Protein AF-A0A0Q7W4J2-F1 (afdb_monomer_lite)

Radius of gyration: 15.4 Å; chains: 1; bounding box: 24×47×45 Å

Foldseek 3Di:
DDPPDPPPDPPDDADFDPQQQFWKWKDAPPPPVDTWIWGWNGAHPDPVRWIWTQTPVRDIDTCVGIPMDGDPPDPD

Sequence (76 aa):
MPAIHKLESLQHFPAQGTFLGARVQVCFNYDLSALYGGVVVREDTVEPGLMIIRLDSGEHVTSLECQWSMAQAGRA

Secondary structure (DSSP, 8-state):
---------SS-PPPB-TTTT-EEEEESTT-TTS-EEEEEEEEBSSTT--EEEEETTS-EEETTTSEEEEPP----

pLDDT: mean 80.56, std 17.59, range [38.94, 95.88]

Structure (mmCIF, N/CA/C/O backbone):
data_AF-A0A0Q7W4J2-F1
#
_entry.id   AF-A0A0Q7W4J2-F1
#
loop_
_atom_site.group_PDB
_atom_site.id
_atom_site.type_symbol
_atom_site.label_atom_id
_atom_site.label_alt_id
_atom_site.label_comp_id
_atom_site.label_asym_id
_atom_site.label_entity_id
_atom_site.label_seq_id
_atom_site.pdbx_PDB_ins_code
_atom_site.Cartn_x
_atom_site.Cartn_y
_atom_site.Cartn_z
_atom_site.occupancy
_atom_site.B_iso_or_equiv
_atom_site.auth_seq_id
_atom_site.auth_comp_id
_atom_site.auth_asym_id
_atom_site.auth_atom_id
_atom_site.pdbx_PDB_model_num
ATOM 1 N N . MET A 1 1 ? -5.680 27.267 -31.274 1.00 40.41 1 MET A N 1
ATOM 2 C CA . MET A 1 1 ? -6.217 25.897 -31.430 1.00 40.41 1 MET A CA 1
ATOM 3 C C . MET A 1 1 ? -5.615 25.057 -30.319 1.00 40.41 1 MET A C 1
ATOM 5 O O . MET A 1 1 ? -4.399 25.127 -30.186 1.00 40.41 1 MET A O 1
ATOM 9 N N . PRO A 1 2 ? -6.399 24.393 -29.452 1.00 47.22 2 PRO A N 1
ATOM 10 C CA . PRO A 1 2 ? -5.821 23.675 -28.324 1.00 47.22 2 PRO A CA 1
ATOM 11 C C . PRO A 1 2 ? -5.054 22.456 -28.844 1.00 47.22 2 PRO A C 1
ATOM 13 O O . PRO A 1 2 ? -5.551 21.714 -29.690 1.00 47.22 2 PRO A O 1
ATOM 16 N N . ALA A 1 3 ? -3.824 22.290 -28.362 1.00 44.28 3 ALA A N 1
ATOM 17 C CA . ALA A 1 3 ? -3.021 21.107 -28.609 1.00 44.28 3 ALA A CA 1
ATOM 18 C C . ALA A 1 3 ? -3.684 19.927 -27.890 1.00 44.28 3 ALA A C 1
ATOM 20 O O . ALA A 1 3 ? -3.636 19.819 -26.667 1.00 44.28 3 ALA A O 1
ATOM 21 N N . ILE A 1 4 ? -4.349 19.066 -28.656 1.00 50.22 4 ILE A N 1
ATOM 22 C CA . ILE A 1 4 ? -4.798 17.768 -28.167 1.00 50.22 4 ILE A CA 1
ATOM 23 C C . ILE A 1 4 ? -3.520 16.966 -27.934 1.00 50.22 4 ILE A C 1
ATOM 25 O O . ILE A 1 4 ? -2.843 16.583 -28.890 1.00 50.22 4 ILE A O 1
ATOM 29 N N . HIS A 1 5 ? -3.151 16.775 -26.667 1.00 57.50 5 HIS A N 1
ATOM 30 C CA . HIS A 1 5 ? -2.098 15.840 -26.301 1.00 57.50 5 HIS A CA 1
ATOM 31 C C . HIS A 1 5 ? -2.446 14.487 -26.919 1.00 57.50 5 HIS A C 1
ATOM 33 O O . HIS A 1 5 ? -3.508 13.919 -26.664 1.00 57.50 5 HIS A O 1
ATOM 39 N N . LYS A 1 6 ? -1.557 14.030 -27.796 1.00 44.88 6 LYS A N 1
ATOM 40 C CA . LYS A 1 6 ? -1.587 12.735 -28.463 1.00 44.88 6 LYS A CA 1
ATOM 41 C C . LYS A 1 6 ? -1.928 11.658 -27.427 1.00 44.88 6 LYS A C 1
ATOM 43 O O . LYS A 1 6 ? -1.126 11.384 -26.539 1.00 44.88 6 LYS A O 1
ATOM 48 N N . LEU A 1 7 ? -3.109 11.056 -27.534 1.00 53.28 7 LEU A N 1
ATOM 49 C CA . LEU A 1 7 ? -3.490 9.874 -26.761 1.00 53.28 7 LEU A CA 1
ATOM 50 C C . LEU A 1 7 ? -2.832 8.646 -27.419 1.00 53.28 7 LEU A C 1
ATOM 52 O O . LEU A 1 7 ? -3.504 7.736 -27.897 1.00 53.28 7 LEU A O 1
ATOM 56 N N . GLU A 1 8 ? -1.505 8.669 -27.576 1.00 51.06 8 GLU A N 1
ATOM 57 C CA . GLU A 1 8 ? -0.788 7.492 -28.061 1.00 51.06 8 GLU A CA 1
ATOM 58 C C . GLU A 1 8 ? -0.712 6.470 -26.941 1.00 51.06 8 GLU A C 1
ATOM 60 O O . GLU A 1 8 ? -0.335 6.799 -25.823 1.00 51.06 8 GLU A O 1
ATOM 65 N N . SER A 1 9 ? -1.020 5.223 -27.290 1.00 51.25 9 SER A N 1
ATOM 66 C CA . SER A 1 9 ? -0.896 4.036 -26.445 1.00 51.25 9 SER A CA 1
ATOM 67 C C . SER A 1 9 ? -2.086 3.712 -25.529 1.00 51.25 9 SER A C 1
ATOM 69 O O . SER A 1 9 ? -1.952 3.561 -24.321 1.00 51.25 9 SER A O 1
ATOM 71 N N . LEU A 1 10 ? -3.249 3.426 -26.124 1.00 55.31 10 LEU A N 1
ATOM 72 C CA . LEU A 1 10 ? -4.219 2.486 -25.524 1.00 55.31 10 LEU A CA 1
ATOM 73 C C . LEU A 1 10 ? -3.792 1.006 -25.687 1.00 55.31 10 LEU A C 1
ATOM 75 O O . LEU A 1 10 ? -4.539 0.108 -25.314 1.00 55.31 10 LEU A O 1
ATOM 79 N N . GLN A 1 11 ? -2.622 0.736 -26.281 1.00 55.00 11 GLN A N 1
ATOM 80 C CA . GLN A 1 11 ? -2.178 -0.617 -26.654 1.00 55.00 11 GLN A CA 1
ATOM 81 C C . GLN A 1 11 ? -0.928 -1.105 -25.913 1.00 55.00 11 GLN A C 1
ATOM 83 O O . GLN A 1 11 ? -0.609 -2.287 -26.000 1.00 55.00 11 GLN A O 1
ATOM 88 N N . HIS A 1 12 ? -0.223 -0.240 -25.183 1.00 60.41 12 HIS A N 1
ATOM 89 C CA . HIS A 1 12 ? 0.934 -0.628 -24.380 1.00 60.41 12 HIS A CA 1
ATOM 90 C C . HIS A 1 12 ? 0.683 -0.251 -22.925 1.00 60.41 12 HIS A C 1
ATOM 92 O O . HIS A 1 12 ? 0.968 0.864 -22.488 1.00 60.41 12 HIS A O 1
ATOM 98 N N . PHE A 1 13 ? 0.104 -1.193 -22.183 1.00 67.12 13 PHE A N 1
ATOM 99 C CA . PHE A 1 13 ? 0.113 -1.115 -20.730 1.00 67.12 13 PHE A CA 1
ATOM 100 C C . PHE A 1 13 ? 1.534 -1.423 -20.241 1.00 67.12 13 PHE A C 1
ATOM 102 O O . PHE A 1 13 ? 2.149 -2.368 -20.748 1.00 67.12 13 PHE A O 1
ATOM 109 N N . PRO A 1 14 ? 2.077 -0.641 -19.293 1.00 73.62 14 PRO A N 1
ATOM 110 C CA . PRO A 1 14 ? 3.373 -0.937 -18.700 1.00 73.62 14 PRO A CA 1
ATOM 111 C C . PRO A 1 14 ? 3.360 -2.329 -18.065 1.00 73.62 14 PRO A C 1
ATOM 113 O O . PRO A 1 14 ? 2.325 -2.805 -17.582 1.00 73.62 14 PRO A O 1
ATOM 116 N N . ALA A 1 15 ? 4.524 -2.982 -18.088 1.00 81.00 15 ALA A N 1
ATOM 117 C CA . ALA A 1 15 ? 4.694 -4.308 -17.513 1.00 81.00 15 ALA A CA 1
ATOM 118 C C . ALA A 1 15 ? 4.212 -4.307 -16.056 1.00 81.00 15 ALA A C 1
ATOM 120 O O . ALA A 1 15 ? 4.608 -3.445 -15.264 1.00 81.00 15 ALA A O 1
ATOM 121 N N . GLN A 1 16 ? 3.326 -5.249 -15.736 1.00 82.44 16 GLN A N 1
ATOM 122 C CA . GLN A 1 16 ? 2.710 -5.328 -14.419 1.00 82.44 16 GLN A CA 1
ATOM 123 C C . GLN A 1 16 ? 3.602 -6.094 -13.444 1.00 82.44 16 GLN A C 1
ATOM 125 O O . GLN A 1 16 ? 4.259 -7.064 -13.828 1.00 82.44 16 GLN A O 1
ATOM 130 N N . GLY A 1 17 ? 3.634 -5.637 -12.196 1.00 84.00 17 GLY A N 1
ATOM 131 C CA . GLY A 1 17 ? 4.444 -6.238 -11.147 1.00 84.00 17 GLY A CA 1
ATOM 132 C C . GLY A 1 17 ? 3.789 -7.451 -10.495 1.00 84.00 17 GLY A C 1
ATOM 133 O O . GLY A 1 17 ? 2.709 -7.913 -10.873 1.00 84.00 17 GLY A O 1
ATOM 134 N N . THR A 1 18 ? 4.491 -8.004 -9.510 1.00 86.81 18 THR A N 1
ATOM 135 C CA . THR A 1 18 ? 4.106 -9.245 -8.827 1.00 86.81 18 THR A CA 1
ATOM 136 C C . THR A 1 18 ? 2.974 -9.067 -7.822 1.00 86.81 18 THR A C 1
ATOM 138 O O . THR A 1 18 ? 2.398 -10.061 -7.385 1.00 86.81 18 THR A O 1
ATOM 141 N N . PHE A 1 19 ? 2.653 -7.834 -7.430 1.00 85.88 19 PHE A N 1
ATOM 142 C CA . PHE A 1 19 ? 1.549 -7.542 -6.524 1.00 85.88 19 PHE A CA 1
ATOM 143 C C . PHE A 1 19 ? 0.219 -7.387 -7.258 1.00 85.88 19 PHE A C 1
ATOM 145 O O . PHE A 1 19 ? -0.804 -7.274 -6.589 1.00 85.88 19 PHE A O 1
ATOM 152 N N . LEU A 1 20 ? 0.177 -7.431 -8.596 1.00 90.19 20 LEU A N 1
ATOM 153 C CA . LEU A 1 20 ? -1.085 -7.420 -9.336 1.00 90.19 20 LEU A CA 1
ATOM 154 C C . LEU A 1 20 ? -2.011 -8.557 -8.864 1.00 90.19 20 LEU A C 1
ATOM 156 O O . LEU A 1 20 ? -1.657 -9.733 -8.896 1.00 90.19 20 LEU A O 1
ATOM 160 N N . GLY A 1 21 ? -3.222 -8.201 -8.433 1.00 90.81 21 GLY A N 1
ATOM 161 C CA . GLY A 1 21 ? -4.212 -9.133 -7.891 1.00 90.81 21 GLY A CA 1
ATOM 162 C C . GLY A 1 21 ? -3.997 -9.522 -6.423 1.00 90.81 21 GLY A C 1
ATOM 163 O O . GLY A 1 21 ? -4.826 -10.243 -5.865 1.00 90.81 21 GLY A O 1
ATOM 164 N N . ALA A 1 22 ? -2.936 -9.043 -5.768 1.00 91.75 22 ALA A N 1
ATOM 165 C CA . ALA A 1 22 ? -2.679 -9.336 -4.365 1.00 91.75 22 ALA A CA 1
ATOM 166 C C . ALA A 1 22 ? -3.711 -8.664 -3.447 1.00 91.75 22 ALA A C 1
ATOM 168 O O . ALA A 1 22 ? -4.146 -7.531 -3.682 1.00 91.75 22 ALA A O 1
ATOM 169 N N . ARG A 1 23 ? -4.076 -9.363 -2.363 1.00 94.69 23 ARG A N 1
ATOM 170 C CA . ARG A 1 23 ? -4.859 -8.786 -1.265 1.00 94.69 23 ARG A CA 1
ATOM 171 C C . ARG A 1 23 ? -3.959 -7.928 -0.393 1.00 94.69 23 ARG A C 1
ATOM 173 O O . ARG A 1 23 ? -2.920 -8.379 0.089 1.00 94.69 23 ARG A O 1
ATOM 180 N N . VAL A 1 24 ? -4.399 -6.705 -0.159 1.00 94.00 24 VAL A N 1
ATOM 181 C CA . VAL A 1 24 ? -3.671 -5.714 0.627 1.00 94.00 24 VAL A CA 1
ATOM 182 C C . VAL A 1 24 ? -4.582 -5.113 1.686 1.00 94.00 24 VAL A C 1
ATOM 184 O O . VAL A 1 24 ? -5.809 -5.156 1.576 1.00 94.00 24 VAL A O 1
ATOM 187 N N . GLN A 1 25 ? -3.962 -4.574 2.726 1.00 94.62 25 GLN A N 1
ATOM 188 C CA . GLN A 1 25 ? 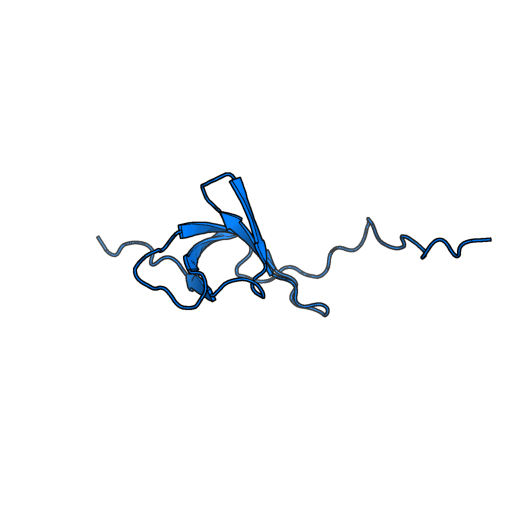-4.604 -3.675 3.673 1.00 94.62 25 GLN A CA 1
ATOM 189 C C . GLN A 1 25 ? -4.054 -2.275 3.459 1.00 94.62 25 GLN A C 1
ATOM 191 O O . GLN A 1 25 ? -2.855 -2.109 3.241 1.00 94.62 25 GLN A O 1
ATOM 196 N N . VAL A 1 26 ? -4.939 -1.293 3.525 1.00 93.38 26 VAL A N 1
ATOM 197 C CA . VAL A 1 26 ? -4.667 0.112 3.252 1.00 93.38 26 VAL A CA 1
ATOM 198 C C . VAL A 1 26 ? -5.027 0.939 4.479 1.00 93.38 26 VAL A C 1
ATOM 200 O O . VAL A 1 26 ? -6.068 0.710 5.090 1.00 93.38 26 VAL A O 1
ATOM 203 N N . CYS A 1 27 ? -4.196 1.917 4.821 1.00 94.50 27 CYS A N 1
ATOM 204 C CA . CYS A 1 27 ? -4.535 2.976 5.761 1.00 94.50 27 CYS A CA 1
ATOM 205 C C . CYS A 1 27 ? -4.225 4.351 5.169 1.00 94.50 27 CYS A C 1
ATOM 207 O O . CYS A 1 27 ? -3.427 4.498 4.239 1.00 94.50 27 CYS A O 1
ATOM 209 N N . PHE A 1 28 ? -4.874 5.365 5.728 1.00 92.88 28 PHE A N 1
ATOM 210 C CA . PHE A 1 28 ? -4.686 6.757 5.340 1.00 92.88 28 PHE A CA 1
ATOM 211 C C . PHE A 1 28 ? -4.041 7.508 6.492 1.00 92.88 28 PHE A C 1
ATOM 213 O O . PHE A 1 28 ? -4.358 7.255 7.653 1.00 92.88 28 PHE A O 1
ATOM 220 N N . ASN A 1 29 ? -3.145 8.443 6.177 1.00 92.56 29 ASN A N 1
ATOM 221 C CA . ASN A 1 29 ? -2.450 9.264 7.173 1.00 92.56 29 ASN A CA 1
ATOM 222 C C . ASN A 1 29 ? -1.732 8.447 8.267 1.00 92.56 29 ASN A C 1
ATOM 224 O O . ASN A 1 29 ? -1.628 8.908 9.401 1.00 92.56 29 ASN A O 1
ATOM 228 N N . TYR A 1 30 ? -1.252 7.239 7.947 1.00 89.25 30 TYR A N 1
ATOM 229 C CA . TYR A 1 30 ? -0.676 6.289 8.908 1.00 89.25 30 TYR A CA 1
ATOM 230 C C . TYR A 1 30 ? -1.606 5.893 10.073 1.00 89.25 30 TYR A C 1
ATOM 232 O O . TYR A 1 30 ? -1.134 5.374 11.087 1.00 89.25 30 TYR A O 1
ATOM 240 N N . ASP A 1 31 ? -2.922 6.083 9.945 1.00 91.56 31 ASP A N 1
ATOM 241 C CA . ASP A 1 31 ? -3.883 5.658 10.960 1.00 91.56 31 ASP A CA 1
ATOM 242 C C . ASP A 1 31 ? -4.086 4.136 10.917 1.00 91.56 31 ASP A C 1
ATOM 244 O O . ASP A 1 31 ? -4.926 3.603 10.192 1.00 91.56 31 ASP A O 1
ATOM 248 N N . LEU A 1 32 ? -3.295 3.420 11.716 1.00 89.56 32 LEU A N 1
ATOM 249 C CA . LEU A 1 32 ? -3.360 1.961 11.827 1.00 89.56 32 LEU A CA 1
ATOM 250 C C . LEU A 1 32 ? -4.619 1.456 12.551 1.00 89.56 32 LEU A C 1
ATOM 252 O O . LEU A 1 32 ? -4.841 0.247 12.587 1.00 89.56 32 LEU A O 1
ATOM 256 N N . SER A 1 33 ? -5.435 2.343 13.133 1.00 91.19 33 SER A N 1
ATOM 257 C CA . SER A 1 33 ? -6.716 1.955 13.734 1.00 91.19 33 SER A CA 1
ATOM 258 C C . SER A 1 33 ? -7.813 1.739 12.685 1.00 91.19 33 SER A C 1
ATOM 260 O O . SER A 1 33 ? -8.773 1.011 12.942 1.00 91.19 33 SER A O 1
ATOM 262 N N . ALA A 1 34 ? -7.640 2.303 11.485 1.00 89.31 34 ALA A N 1
ATOM 263 C CA . ALA A 1 34 ? -8.574 2.216 10.371 1.00 89.31 34 ALA A CA 1
ATOM 264 C C . ALA A 1 34 ? -7.913 1.530 9.165 1.00 89.31 34 ALA A C 1
ATOM 266 O O . ALA A 1 34 ? -7.371 2.175 8.264 1.00 89.31 34 ALA A O 1
ATOM 267 N N . LEU A 1 35 ? -7.962 0.196 9.161 1.00 92.31 35 LEU A N 1
ATOM 268 C CA . LEU A 1 35 ? -7.449 -0.631 8.070 1.00 92.31 35 LEU A CA 1
ATOM 269 C C . LEU A 1 35 ? -8.576 -1.019 7.114 1.00 92.31 35 LEU A C 1
ATOM 271 O O . LEU A 1 35 ? -9.578 -1.612 7.514 1.00 92.31 35 LEU A O 1
ATOM 275 N N . TYR A 1 36 ? -8.369 -0.740 5.834 1.00 92.88 36 TYR A N 1
ATOM 276 C CA . TYR A 1 36 ? -9.302 -1.045 4.759 1.00 92.88 36 TY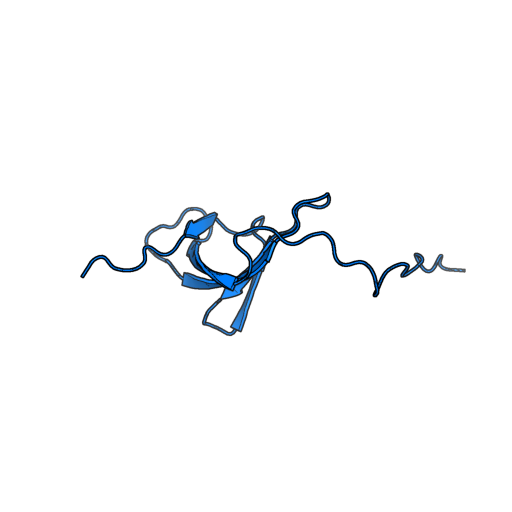R A CA 1
ATOM 277 C C . TYR A 1 36 ? -8.743 -2.168 3.891 1.00 92.88 36 TYR A C 1
ATOM 279 O O . TYR A 1 36 ? -7.594 -2.123 3.455 1.00 92.88 36 TYR A O 1
ATOM 287 N N . GLY A 1 37 ? -9.549 -3.196 3.637 1.00 94.25 37 GLY A N 1
ATOM 288 C CA . GLY A 1 37 ? -9.186 -4.266 2.713 1.00 94.25 37 GLY A CA 1
ATOM 289 C C . GLY A 1 37 ? -9.260 -3.804 1.259 1.00 94.25 37 GLY A C 1
ATOM 290 O O . GLY A 1 37 ? -10.115 -2.994 0.894 1.00 94.25 37 GLY A O 1
ATOM 291 N N . GLY A 1 38 ? -8.373 -4.335 0.420 1.00 94.06 38 GLY A N 1
ATOM 292 C CA . GLY A 1 38 ? -8.391 -4.068 -1.011 1.00 94.06 38 GLY A CA 1
ATOM 293 C C . GLY A 1 38 ? -7.630 -5.093 -1.846 1.00 94.06 38 GLY A C 1
ATOM 294 O O . GLY A 1 38 ? -7.026 -6.043 -1.339 1.00 94.06 38 GLY A O 1
ATOM 295 N N . VAL A 1 39 ? -7.689 -4.900 -3.160 1.00 95.69 39 VAL A N 1
ATOM 296 C CA . VAL A 1 39 ? -6.981 -5.685 -4.175 1.00 95.69 39 VAL A CA 1
ATOM 297 C C . VAL A 1 39 ? -6.184 -4.739 -5.057 1.00 95.69 39 VAL A C 1
ATOM 299 O O . VAL A 1 39 ? -6.732 -3.763 -5.565 1.00 95.69 39 VAL A O 1
ATOM 302 N N . VAL A 1 40 ? -4.913 -5.042 -5.294 1.00 94.56 40 VAL A N 1
ATOM 303 C CA . VAL A 1 40 ? -4.115 -4.311 -6.286 1.00 94.56 40 VAL A CA 1
ATOM 304 C C . VAL A 1 40 ? -4.652 -4.636 -7.681 1.00 94.56 40 VAL A C 1
ATOM 306 O O . VAL A 1 40 ? -4.646 -5.789 -8.107 1.00 94.56 40 VAL A O 1
ATOM 309 N N . VAL A 1 41 ? -5.139 -3.627 -8.396 1.00 92.75 41 VAL A N 1
ATOM 310 C CA . VAL A 1 41 ? -5.699 -3.774 -9.753 1.00 92.75 41 VAL A CA 1
ATOM 311 C C . VAL A 1 41 ? -4.747 -3.292 -10.840 1.00 92.75 41 VAL A C 1
ATOM 313 O O . VAL A 1 41 ? -4.978 -3.564 -12.016 1.00 92.75 41 VAL A O 1
ATOM 316 N N . ARG A 1 42 ? -3.686 -2.584 -10.448 1.00 89.88 42 ARG A N 1
ATOM 317 C CA . ARG A 1 42 ? -2.599 -2.153 -11.322 1.00 89.88 42 ARG A CA 1
ATOM 318 C C . ARG A 1 42 ? -1.338 -1.957 -10.497 1.00 89.88 42 ARG A C 1
ATOM 320 O O . ARG A 1 42 ? -1.405 -1.360 -9.428 1.00 89.88 42 ARG A O 1
ATOM 327 N N . GLU A 1 43 ? -0.213 -2.412 -11.014 1.00 89.62 43 GLU A N 1
ATOM 328 C CA . GLU A 1 43 ? 1.115 -2.133 -10.481 1.00 89.62 43 GLU A CA 1
ATOM 329 C C . GLU A 1 43 ? 2.082 -2.009 -11.651 1.00 89.62 43 GLU A C 1
ATOM 331 O O . GLU A 1 43 ? 2.467 -3.010 -12.248 1.00 89.62 43 GLU A O 1
ATOM 336 N N . ASP A 1 44 ? 2.492 -0.793 -11.974 1.00 86.94 44 ASP A N 1
ATOM 337 C CA . ASP A 1 44 ? 3.438 -0.563 -13.054 1.00 86.94 44 ASP A CA 1
ATOM 338 C C . ASP A 1 4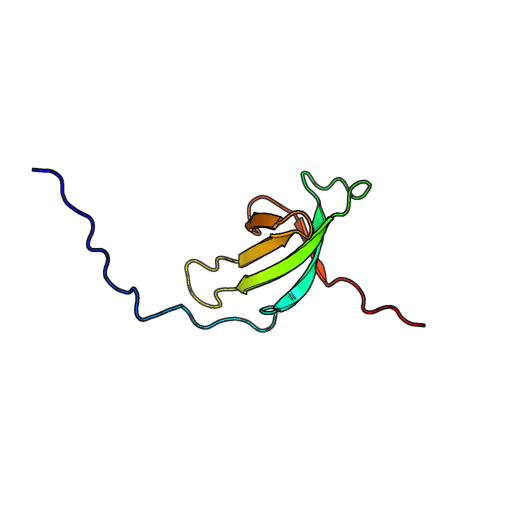4 ? 4.878 -0.763 -12.549 1.00 86.94 44 ASP A C 1
ATOM 340 O O . ASP A 1 44 ? 5.306 -0.127 -11.590 1.00 86.94 44 ASP A O 1
ATOM 344 N N . THR A 1 45 ? 5.648 -1.627 -13.217 1.00 80.88 45 THR A N 1
ATOM 345 C CA . THR A 1 45 ? 7.080 -1.866 -12.905 1.00 80.88 45 THR A CA 1
ATOM 346 C C . THR A 1 45 ? 8.032 -0.872 -13.562 1.00 80.88 45 THR A C 1
ATOM 348 O O . THR A 1 45 ? 9.214 -0.814 -13.229 1.00 80.88 45 THR A O 1
ATOM 351 N N . VAL A 1 46 ? 7.519 -0.102 -14.517 1.00 78.69 46 VAL A N 1
ATOM 352 C CA . VAL A 1 46 ? 8.249 0.910 -15.278 1.00 78.69 46 VAL A CA 1
ATOM 353 C C . VAL A 1 46 ? 7.581 2.257 -15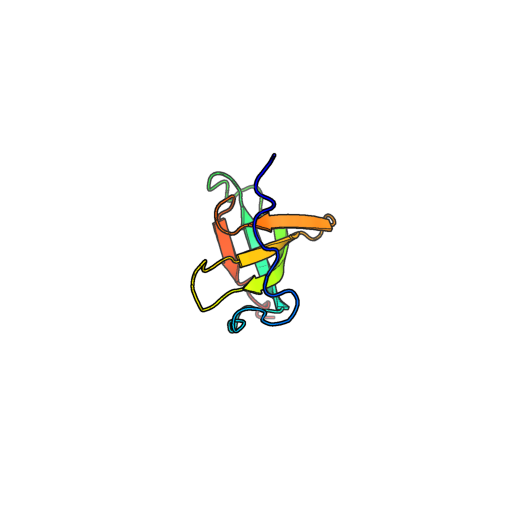.018 1.00 78.69 46 VAL A C 1
ATOM 355 O O . VAL A 1 46 ? 6.396 2.307 -14.679 1.00 78.69 46 VAL A O 1
ATOM 358 N N . GLU A 1 47 ? 8.339 3.345 -15.156 1.00 74.25 47 GLU A N 1
ATOM 359 C CA . GLU A 1 47 ? 7.831 4.716 -15.046 1.00 74.25 47 GLU A CA 1
ATOM 360 C C . GLU A 1 47 ? 6.494 4.862 -15.811 1.00 74.25 47 GLU A C 1
ATOM 362 O O . GLU A 1 47 ? 6.415 4.466 -16.979 1.00 74.25 47 GLU A O 1
ATOM 367 N N . PRO A 1 48 ? 5.413 5.340 -15.157 1.00 72.06 48 PRO A N 1
ATOM 368 C CA . PRO A 1 48 ? 5.392 6.175 -13.947 1.00 72.06 48 PRO A CA 1
ATOM 369 C C . PRO A 1 48 ? 5.437 5.437 -12.595 1.00 72.06 48 PRO A C 1
ATOM 371 O O . PRO A 1 48 ? 5.410 6.103 -11.564 1.00 72.06 48 PRO A O 1
ATOM 374 N N . GLY A 1 49 ? 5.495 4.100 -12.562 1.00 80.25 49 GLY A N 1
ATOM 375 C CA . GLY A 1 49 ? 5.514 3.346 -11.299 1.00 80.25 49 GLY A CA 1
ATOM 376 C C . GLY A 1 49 ? 4.206 3.458 -10.507 1.00 80.25 49 GLY A C 1
ATOM 377 O O . GLY A 1 49 ? 4.213 3.532 -9.279 1.00 80.25 49 GLY A O 1
ATOM 378 N N . LEU A 1 50 ? 3.073 3.545 -11.210 1.00 88.25 50 LEU A N 1
ATOM 379 C CA . LEU A 1 50 ? 1.764 3.721 -10.595 1.00 88.25 50 LEU A CA 1
ATOM 380 C C . LEU A 1 50 ? 1.230 2.391 -10.056 1.00 88.25 50 LEU A C 1
ATOM 382 O O . LEU A 1 50 ? 1.103 1.415 -10.795 1.00 88.25 50 LEU A O 1
ATOM 386 N N . MET A 1 51 ? 0.814 2.391 -8.793 1.00 91.12 51 MET A N 1
ATOM 387 C CA . MET A 1 51 ? 0.024 1.311 -8.212 1.00 91.12 51 MET A CA 1
ATOM 388 C C . MET A 1 51 ? -1.382 1.812 -7.875 1.00 91.12 51 MET A C 1
ATOM 390 O O . MET A 1 51 ? -1.544 2.845 -7.223 1.00 91.12 51 MET A O 1
ATOM 394 N N . ILE A 1 52 ? -2.395 1.064 -8.318 1.00 93.62 52 ILE A N 1
ATOM 395 C CA . ILE A 1 52 ? -3.812 1.318 -8.040 1.00 93.62 52 ILE A CA 1
ATOM 396 C C . ILE A 1 52 ? -4.373 0.140 -7.255 1.00 93.62 52 ILE A C 1
ATOM 398 O O . ILE A 1 52 ? -4.259 -1.020 -7.662 1.00 93.62 52 ILE A O 1
ATOM 402 N N . ILE A 1 53 ? -5.035 0.459 -6.153 1.00 95.12 53 ILE A N 1
ATOM 403 C CA . ILE A 1 53 ? -5.664 -0.485 -5.245 1.00 95.12 53 ILE A CA 1
ATOM 404 C C . ILE A 1 53 ? -7.166 -0.217 -5.269 1.00 95.12 53 ILE A C 1
ATOM 406 O O . ILE A 1 53 ? -7.613 0.900 -5.026 1.00 95.12 53 ILE A O 1
ATOM 410 N N . ARG A 1 54 ? -7.958 -1.247 -5.563 1.00 95.88 54 ARG A N 1
ATOM 411 C CA . ARG A 1 54 ? -9.411 -1.210 -5.410 1.00 95.88 54 ARG A CA 1
ATOM 412 C C . ARG A 1 54 ? -9.762 -1.658 -4.000 1.00 95.88 54 ARG A C 1
ATOM 414 O O . ARG A 1 54 ? -9.508 -2.809 -3.646 1.00 95.88 54 ARG A O 1
ATOM 421 N N . LEU A 1 55 ? -10.337 -0.758 -3.216 1.00 94.06 55 LEU A N 1
ATOM 422 C CA . LEU A 1 55 ? -10.851 -1.050 -1.885 1.00 94.06 55 LEU A CA 1
ATOM 423 C C . LEU A 1 55 ? -12.081 -1.957 -1.974 1.00 94.06 55 LEU A C 1
ATOM 425 O O . LEU A 1 55 ? -12.795 -1.975 -2.978 1.00 94.06 55 LEU A O 1
ATOM 429 N N . ASP A 1 56 ? -12.362 -2.677 -0.893 1.00 93.12 56 ASP A N 1
ATOM 430 C CA . ASP A 1 56 ? -13.547 -3.535 -0.789 1.00 93.12 56 ASP A CA 1
ATOM 431 C C . ASP A 1 56 ? -14.862 -2.736 -0.842 1.00 93.12 56 ASP A C 1
ATOM 433 O O . ASP A 1 56 ? -15.898 -3.280 -1.220 1.00 93.12 56 ASP A O 1
ATOM 437 N N . SER A 1 57 ? -14.814 -1.433 -0.538 1.00 89.94 57 SER A N 1
ATOM 438 C CA . SER A 1 57 ? -15.926 -0.492 -0.732 1.00 89.94 57 SER A CA 1
ATOM 439 C C . SER A 1 57 ? -16.219 -0.184 -2.208 1.00 89.94 57 SER A C 1
ATOM 441 O O . SER A 1 57 ? -17.271 0.370 -2.517 1.00 89.94 57 SER A O 1
ATOM 443 N N . GLY A 1 58 ? -15.313 -0.539 -3.126 1.00 91.00 58 GLY A N 1
ATOM 444 C CA . GLY A 1 58 ? -15.407 -0.266 -4.563 1.00 91.00 58 GLY A CA 1
ATOM 445 C C . GLY A 1 58 ? -14.650 0.983 -5.022 1.00 91.00 58 GLY A C 1
ATOM 446 O O . GLY A 1 58 ? -14.450 1.171 -6.225 1.00 91.00 58 GLY A O 1
ATOM 447 N N . GLU A 1 59 ? -14.185 1.814 -4.090 1.00 93.12 59 GLU A N 1
ATOM 448 C CA . GLU A 1 59 ? -13.346 2.972 -4.396 1.00 93.12 59 GLU A CA 1
ATOM 449 C C . GLU A 1 59 ? -11.940 2.546 -4.834 1.00 93.12 59 GLU A C 1
ATOM 451 O O . GLU A 1 59 ? -11.454 1.469 -4.487 1.00 93.12 59 GLU A O 1
ATOM 456 N N . HIS A 1 60 ? -11.285 3.390 -5.628 1.00 94.12 60 HIS A N 1
ATOM 457 C CA . HIS A 1 60 ? -9.931 3.146 -6.114 1.00 94.12 60 HIS A CA 1
ATOM 458 C C . HIS A 1 60 ? -9.003 4.200 -5.535 1.00 94.12 60 HIS A C 1
ATOM 460 O O . HIS A 1 60 ? -9.307 5.388 -5.601 1.00 94.12 60 HIS A O 1
ATOM 466 N N . VAL A 1 61 ? -7.874 3.755 -4.999 1.00 93.81 61 VAL A N 1
ATOM 467 C CA . VAL A 1 61 ? -6.861 4.622 -4.401 1.00 93.81 61 VAL A CA 1
ATOM 468 C C . VAL A 1 61 ? -5.496 4.298 -4.969 1.00 93.81 61 VAL A C 1
ATOM 470 O O . VAL A 1 61 ? -5.209 3.153 -5.332 1.00 93.81 61 VAL A O 1
ATOM 473 N N . THR A 1 62 ? -4.648 5.311 -5.072 1.00 92.06 62 THR A N 1
ATOM 474 C CA . THR A 1 62 ? -3.266 5.122 -5.505 1.00 92.06 62 THR A CA 1
ATOM 475 C C . THR A 1 62 ? -2.351 4.886 -4.309 1.00 92.06 62 THR A C 1
ATOM 477 O O . THR A 1 62 ? -2.617 5.346 -3.197 1.00 92.06 62 THR A O 1
ATOM 480 N N . SER A 1 63 ? -1.218 4.219 -4.528 1.00 89.00 63 SER A N 1
ATOM 481 C CA . SER A 1 63 ? -0.182 4.058 -3.494 1.00 89.00 63 SER A CA 1
ATOM 482 C C . SER A 1 63 ? 0.459 5.377 -3.040 1.00 89.00 63 SER A C 1
ATOM 484 O O . SER A 1 63 ? 1.254 5.370 -2.108 1.00 89.00 63 SER A O 1
ATOM 486 N N . LEU A 1 64 ? 0.163 6.497 -3.709 1.00 89.19 64 LEU A N 1
ATOM 487 C CA . LEU A 1 64 ? 0.613 7.837 -3.321 1.00 89.19 64 LEU A CA 1
ATOM 488 C C . LEU A 1 64 ? -0.331 8.492 -2.303 1.00 89.19 64 LEU A C 1
ATOM 490 O O . LEU A 1 64 ? 0.091 9.353 -1.538 1.00 89.19 64 LEU A O 1
ATOM 494 N N . GLU A 1 65 ? -1.599 8.083 -2.286 1.00 89.88 65 GLU A N 1
ATOM 495 C CA . GLU A 1 65 ? -2.642 8.632 -1.410 1.00 89.88 65 GLU A CA 1
ATOM 496 C C . GLU A 1 65 ? -2.788 7.842 -0.105 1.00 89.88 65 GLU A C 1
ATOM 498 O O . GLU A 1 65 ? -3.458 8.285 0.827 1.00 89.88 65 GLU A O 1
ATOM 503 N N . CYS A 1 66 ? -2.172 6.662 -0.028 1.00 91.94 66 CYS A N 1
ATOM 504 C CA . CYS A 1 66 ? -2.337 5.746 1.087 1.00 91.94 66 CYS A CA 1
ATOM 505 C C . CYS A 1 66 ? -1.054 4.980 1.410 1.00 91.94 66 CYS A C 1
ATOM 507 O O . CYS A 1 66 ? -0.105 4.930 0.628 1.00 91.94 66 CYS A O 1
ATOM 509 N N . GLN A 1 67 ? -1.028 4.368 2.588 1.00 94.00 67 GLN A N 1
ATOM 510 C CA . GLN A 1 67 ? -0.021 3.385 2.956 1.00 94.00 67 GLN A CA 1
ATOM 511 C C . GLN A 1 67 ? -0.665 2.009 2.867 1.00 94.00 67 GLN A C 1
ATOM 513 O O . GLN A 1 67 ? -1.807 1.826 3.282 1.00 94.00 67 GLN A O 1
ATOM 518 N N . TRP A 1 68 ? 0.059 1.033 2.331 1.00 93.06 68 TRP A N 1
ATOM 519 C CA . TRP A 1 68 ? -0.466 -0.310 2.143 1.00 93.06 68 TRP A CA 1
ATOM 520 C C . TRP A 1 68 ? 0.532 -1.366 2.607 1.00 93.06 68 TRP A C 1
ATOM 522 O O . TRP A 1 68 ? 1.743 -1.152 2.632 1.00 93.06 68 TRP A O 1
ATOM 532 N N . SER A 1 69 ? 0.008 -2.525 2.986 1.00 92.50 69 SER A N 1
ATOM 533 C CA . SER A 1 69 ? 0.795 -3.719 3.281 1.00 92.50 69 SER A CA 1
ATOM 534 C C . SER A 1 69 ? 0.100 -4.951 2.714 1.00 92.50 69 SER A C 1
ATOM 536 O O . SER A 1 69 ? -1.113 -4.948 2.484 1.00 92.50 69 SER A O 1
ATOM 538 N N . MET A 1 70 ? 0.861 -6.016 2.463 1.00 91.69 70 MET A N 1
ATO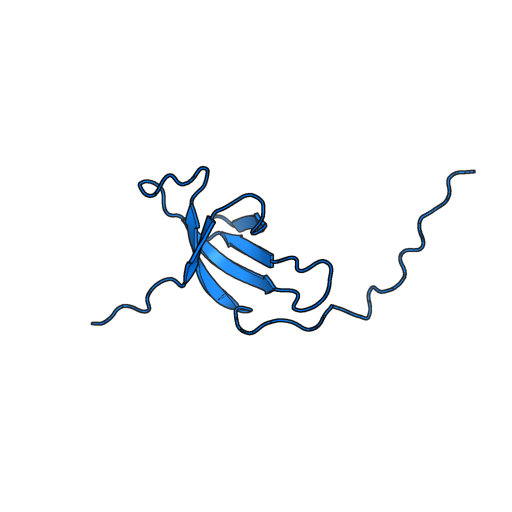M 539 C CA . MET A 1 70 ? 0.259 -7.293 2.084 1.00 91.69 70 MET A CA 1
ATOM 540 C C . MET A 1 70 ? -0.623 -7.789 3.227 1.00 91.69 70 MET A C 1
ATOM 542 O O . MET A 1 70 ? -0.161 -7.907 4.364 1.00 91.69 70 MET A O 1
ATOM 546 N N . ALA A 1 71 ? -1.882 -8.103 2.919 1.00 84.62 71 ALA A N 1
ATOM 547 C CA . ALA A 1 71 ? -2.750 -8.743 3.891 1.00 84.62 71 ALA A CA 1
ATOM 548 C C . ALA A 1 71 ? -2.125 -10.103 4.222 1.00 84.62 71 ALA A C 1
ATOM 550 O O . ALA A 1 71 ? -1.941 -10.930 3.327 1.00 84.62 71 ALA A O 1
ATOM 551 N N . GLN A 1 72 ? -1.752 -10.334 5.484 1.00 63.22 72 GLN A N 1
ATOM 552 C CA . GLN A 1 72 ? -1.266 -11.649 5.887 1.00 63.22 72 GLN A CA 1
ATOM 553 C C . GLN A 1 72 ? -2.349 -12.680 5.559 1.00 63.22 72 GLN A C 1
ATOM 555 O O . GLN A 1 72 ? -3.454 -12.626 6.101 1.00 63.22 72 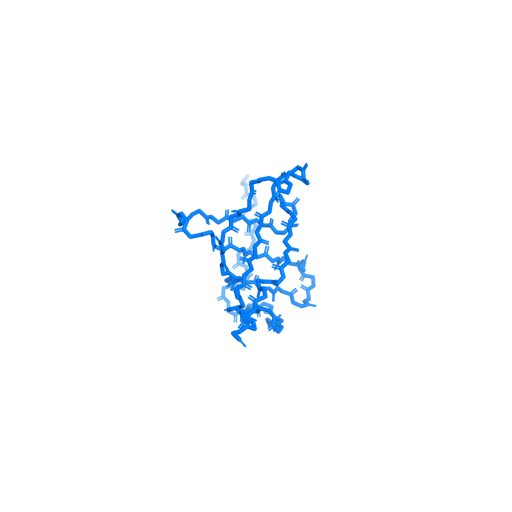GLN A O 1
ATOM 560 N N . ALA A 1 73 ? -2.025 -13.620 4.668 1.00 53.91 73 ALA A N 1
ATOM 561 C CA . ALA A 1 73 ? -2.784 -14.850 4.541 1.00 53.91 73 ALA A CA 1
ATOM 562 C C . ALA A 1 73 ? -2.747 -15.509 5.921 1.00 53.91 73 ALA A C 1
ATOM 564 O O . ALA A 1 73 ? -1.668 -15.857 6.407 1.00 53.91 73 ALA A O 1
ATOM 565 N N . GLY A 1 74 ? -3.902 -15.561 6.585 1.00 44.94 74 GLY A N 1
ATOM 566 C CA . GLY A 1 74 ? -4.013 -16.053 7.949 1.00 44.94 74 GLY A CA 1
ATOM 567 C C . GLY A 1 74 ? -3.276 -17.379 8.097 1.00 44.94 74 GLY A C 1
ATOM 568 O O . GLY A 1 74 ? -3.598 -18.358 7.427 1.00 44.94 74 GLY A O 1
ATOM 569 N N . ARG A 1 75 ? -2.273 -17.396 8.977 1.00 39.22 75 ARG A N 1
ATOM 570 C CA . ARG A 1 75 ? -1.858 -18.628 9.635 1.00 39.22 75 ARG A CA 1
ATOM 571 C C . ARG A 1 75 ? -3.045 -19.054 10.496 1.00 39.22 75 ARG A C 1
ATOM 573 O O . ARG A 1 75 ? -3.304 -18.420 11.517 1.00 39.22 75 ARG A O 1
ATOM 580 N N . ALA A 1 76 ? -3.797 -20.033 10.004 1.00 38.94 76 ALA A N 1
ATOM 581 C CA . ALA A 1 76 ? -4.611 -20.894 10.851 1.00 38.94 76 ALA A CA 1
ATOM 582 C C . ALA A 1 76 ? -3.689 -21.807 11.671 1.00 38.94 76 ALA A C 1
ATOM 584 O O . ALA A 1 76 ? -2.613 -22.174 11.138 1.00 38.94 76 ALA A O 1
#